Protein AF-A0A7S8CBW6-F1 (afdb_monomer)

Radius of gyration: 42.66 Å; Cα contacts (8 Å, |Δi|>4): 69; chains: 1; bounding box: 76×51×113 Å

Foldseek 3Di:
DDDDDDDPLRVQLVVDPDDDDVSNVVSVVVVVVVVVVVVVVPPPDDDDPVRVVVVVVVVVVVVVVVVVVVVVVVVVVVVVVLQQAFDDPVLVVVLVVLLLVLLVVQDPDPVVSVVSSVVLQVVCCVVQVHPGVRRRRPVCSVVSSVCSNPDDDDDDD

InterPro domains:
  IPR014054 Bacteriophage regulatory protein, Rha family [PF09669] (2-38)
  IPR014054 Bacteriophage regulatory protein, Rha family [TIGR02681] (2-43)
  IPR018878 ORF6C domain [PF10552] (52-154)

Solvent-accessible surface area (backbone atoms only — not comparable to full-atom values): 9210 Å² total; per-residue (Å²): 130,93,83,83,90,75,52,72,68,58,47,54,60,67,72,45,91,66,78,58,72,70,45,48,54,50,48,54,52,50,53,52,54,49,48,55,52,51,52,60,70,68,45,81,81,78,69,50,73,66,55,50,52,51,52,53,50,51,52,49,51,54,50,50,53,52,50,54,54,52,52,50,53,53,51,52,52,49,54,53,49,61,71,62,39,45,40,5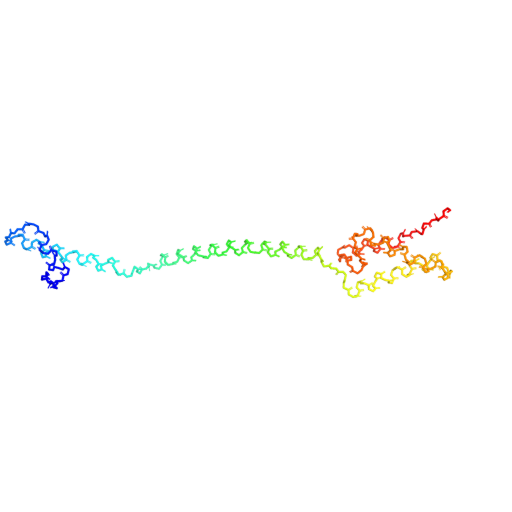1,76,68,54,42,51,50,51,52,48,48,49,49,54,45,47,61,74,73,43,88,52,69,68,60,41,61,50,50,53,55,49,53,56,48,51,51,14,64,76,69,74,31,98,40,73,55,58,40,33,49,84,47,46,65,59,52,50,56,46,44,76,70,60,72,84,81,81,79,128

Sequence (157 aa):
MPKYFMSKKGFTLLAMGYTGPSAMEFKEQYIELFEQMEDELKRPRVLSEREQLMASMKLSLETAEEIGAVKNEVKEIRGMVENQITLDHGEQRRLQKAVAQRIYLQTRDPVLRNRFFRELYRELKDRFGTASYKDIKRKDMLAAIRYIEGWIPRKVS

Mean predicted aligned error: 12.52 Å

Nearest PDB structures (foldseek):
  2lrv-assembly1_A  TM=2.955E-01  e=7.874E+00  Escherichia coli K-12

Secondary structure (DSSP, 8-state):
-------HHHHHHHHS---SHHHHHHHHHHHHHHHHHHHHHHS-----HHHHHHHHHHHHHHHHHHHHHHHHHHHHHHHHHHTTPBPPHHHHHHHHHHHHHHHHHH-S-HHHHHHHHHHHHHHHHHHHT-SSGGGSBGGGHHHHHHHHHH-------

pLDDT: mean 89.93, std 7.4, range [39.44, 96.94]

Structure (mmCIF, N/CA/C/O backbone):
data_AF-A0A7S8CBW6-F1
#
_entry.id   AF-A0A7S8CBW6-F1
#
loop_
_atom_site.group_PDB
_atom_site.id
_atom_site.type_symbol
_atom_site.label_atom_id
_atom_site.label_alt_id
_atom_site.label_comp_id
_atom_site.label_asym_id
_atom_site.label_entity_id
_atom_site.label_seq_id
_atom_site.pdbx_PDB_ins_code
_atom_site.Cartn_x
_atom_site.Cartn_y
_atom_site.Cartn_z
_atom_site.occupancy
_atom_site.B_iso_or_equiv
_atom_site.auth_seq_id
_atom_site.auth_comp_id
_atom_site.auth_asym_id
_atom_site.auth_atom_id
_atom_site.pdbx_PDB_model_num
ATOM 1 N N . MET A 1 1 ? -36.050 36.356 49.524 1.00 62.88 1 MET A N 1
ATOM 2 C CA . MET A 1 1 ? -36.681 35.141 50.087 1.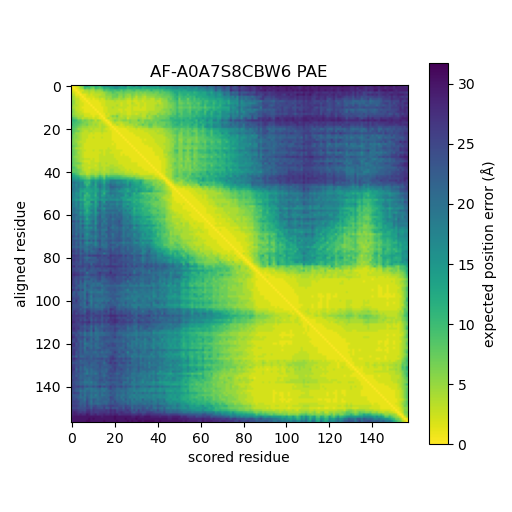00 62.88 1 MET A CA 1
ATOM 3 C C . MET A 1 1 ? -35.689 34.454 51.013 1.00 62.88 1 MET A C 1
ATOM 5 O O . MET A 1 1 ? -34.504 34.489 50.690 1.00 62.88 1 MET A O 1
ATOM 9 N N . PRO A 1 2 ? -36.126 33.884 52.147 1.00 76.50 2 PRO A N 1
ATOM 10 C CA . PRO A 1 2 ? -35.240 33.128 53.029 1.00 76.50 2 PRO A CA 1
ATOM 11 C C . PRO A 1 2 ? -34.693 31.880 52.315 1.00 76.50 2 PRO A C 1
ATOM 13 O O . PRO A 1 2 ? -35.412 31.229 51.557 1.00 76.50 2 PRO A O 1
ATOM 16 N N . LYS A 1 3 ? -33.409 31.572 52.539 1.00 86.38 3 LYS A N 1
ATOM 17 C CA . LYS A 1 3 ? -32.713 30.392 52.005 1.00 86.38 3 LYS A CA 1
ATOM 18 C C . LYS A 1 3 ? -32.394 29.445 53.159 1.00 86.38 3 LYS A C 1
ATOM 20 O O . LYS A 1 3 ? -31.795 29.872 54.142 1.00 86.38 3 LYS A O 1
ATOM 25 N N . TYR A 1 4 ? -32.754 28.173 53.010 1.00 85.19 4 TYR A N 1
ATOM 26 C CA . TYR A 1 4 ? -32.490 27.128 53.998 1.00 85.19 4 TYR A CA 1
ATOM 27 C C . TYR A 1 4 ? -31.470 26.129 53.452 1.00 85.19 4 TYR A C 1
ATOM 29 O O . TYR A 1 4 ? -31.558 25.719 52.294 1.00 85.19 4 TYR A O 1
ATOM 37 N N . PHE A 1 5 ? -30.507 25.740 54.286 1.00 89.81 5 PHE A N 1
ATOM 38 C CA . PHE A 1 5 ? -29.584 24.644 53.998 1.00 89.81 5 PHE A CA 1
ATOM 39 C C . PHE A 1 5 ? -30.113 23.375 54.661 1.00 89.81 5 PHE A C 1
ATOM 41 O O . PHE A 1 5 ? -30.393 23.375 55.857 1.00 89.81 5 PHE A O 1
ATOM 48 N N . MET A 1 6 ? -30.263 22.304 53.884 1.00 90.94 6 MET A N 1
ATOM 49 C CA . MET A 1 6 ? -30.745 21.014 54.376 1.00 90.94 6 MET A CA 1
ATOM 50 C C . MET A 1 6 ? -29.980 19.861 53.731 1.00 90.94 6 MET A C 1
ATOM 52 O O . MET A 1 6 ? -29.529 19.966 52.590 1.00 90.94 6 MET A O 1
ATOM 56 N N . SER A 1 7 ? -29.837 18.763 54.473 1.00 91.38 7 SER A N 1
ATOM 57 C CA . SER A 1 7 ? -29.295 17.510 53.947 1.00 91.38 7 SER A CA 1
ATOM 58 C C . SER A 1 7 ? -30.324 16.806 53.058 1.00 91.38 7 SER A C 1
ATOM 60 O O . SER A 1 7 ? -31.527 17.035 53.190 1.00 91.38 7 SER A O 1
ATOM 62 N N . LYS A 1 8 ? -29.862 15.901 52.183 1.00 87.94 8 LYS A N 1
ATOM 63 C CA . LYS A 1 8 ? -30.737 15.046 51.357 1.00 87.94 8 LYS A CA 1
ATOM 64 C C . LYS A 1 8 ? -31.750 14.292 52.229 1.00 87.94 8 LYS A C 1
ATOM 66 O O . LYS A 1 8 ? -32.937 14.351 51.943 1.00 87.94 8 LYS A O 1
ATOM 71 N N . LYS A 1 9 ? -31.301 13.706 53.351 1.00 89.75 9 LYS A N 1
ATOM 72 C CA . LYS A 1 9 ? -32.166 13.055 54.356 1.00 89.75 9 LYS A CA 1
ATOM 73 C C . LYS A 1 9 ? -33.235 13.997 54.907 1.00 89.75 9 LYS A C 1
ATOM 75 O O . LYS A 1 9 ? -34.409 13.648 54.939 1.00 89.75 9 LYS A O 1
ATOM 80 N N . GLY A 1 10 ? -32.825 15.202 55.314 1.00 88.44 10 GLY A N 1
ATOM 81 C CA . GLY A 1 10 ? -33.731 16.215 55.856 1.00 88.44 10 GLY A CA 1
ATOM 82 C C . GLY A 1 10 ? -34.786 16.644 54.838 1.00 88.44 10 GLY A C 1
ATOM 83 O O . GLY A 1 10 ? -35.959 16.756 55.180 1.00 88.44 10 GLY A O 1
ATOM 84 N N . PHE A 1 11 ? -34.394 16.801 53.572 1.00 90.19 11 PHE A N 1
ATOM 85 C CA . PHE A 1 11 ? -35.335 17.052 52.484 1.00 90.19 11 PHE A CA 1
ATOM 86 C C . PHE A 1 11 ? -36.294 15.872 52.269 1.00 90.19 11 PHE A C 1
ATOM 88 O O . PHE A 1 11 ? -37.498 16.088 52.179 1.00 90.19 11 PHE A O 1
ATOM 95 N N . THR A 1 12 ? -35.796 14.630 52.238 1.00 87.06 12 THR A N 1
ATOM 96 C CA . THR A 1 12 ? -36.624 13.425 52.050 1.00 87.06 12 THR A CA 1
ATOM 97 C C . THR A 1 12 ? -37.666 13.267 53.159 1.00 87.06 12 THR A C 1
ATOM 99 O O . THR A 1 12 ? -38.825 12.986 52.860 1.00 87.06 12 THR A O 1
ATOM 102 N N . LEU A 1 13 ? -37.302 13.537 54.417 1.00 89.38 13 LEU A N 1
ATOM 103 C CA . LEU A 1 13 ? -38.242 13.522 55.544 1.00 89.38 13 LEU A CA 1
ATOM 104 C C . LEU A 1 13 ? -39.390 14.530 55.363 1.00 89.38 13 LEU A C 1
ATOM 106 O O . LEU A 1 13 ? -40.548 14.202 55.645 1.00 89.38 13 LEU A O 1
ATOM 110 N N . LEU A 1 14 ? -39.069 15.737 54.880 1.00 88.38 14 LEU A N 1
ATOM 111 C CA . LEU A 1 14 ? -40.019 16.839 54.683 1.00 88.38 14 LEU A CA 1
ATOM 112 C C . LEU A 1 14 ? -40.887 16.676 53.431 1.00 88.38 14 LEU A C 1
ATOM 114 O O . LEU A 1 14 ? -42.057 17.047 53.446 1.00 88.38 14 LEU A O 1
ATOM 118 N N . ALA A 1 15 ? -40.330 16.128 52.352 1.00 87.88 15 ALA A N 1
ATOM 119 C CA . ALA A 1 15 ? -41.035 15.948 51.085 1.00 87.88 15 ALA A CA 1
ATOM 120 C C . ALA A 1 15 ? -42.135 14.872 51.166 1.00 87.88 15 ALA A C 1
ATOM 122 O O . ALA A 1 15 ? -43.072 14.873 50.369 1.00 87.88 15 ALA A O 1
ATOM 123 N N . MET A 1 16 ? -42.036 13.949 52.126 1.00 84.06 16 MET A N 1
ATOM 124 C CA . MET A 1 16 ? -43.006 12.876 52.330 1.00 84.06 16 MET A CA 1
ATOM 125 C C . MET A 1 16 ? -44.237 13.376 53.110 1.00 84.06 16 MET A C 1
ATOM 127 O O . MET A 1 16 ? -44.135 13.760 54.274 1.00 84.06 16 MET A O 1
ATOM 131 N N . GLY A 1 17 ? -45.416 13.337 52.476 1.00 83.38 17 GLY A N 1
ATOM 132 C CA . GLY A 1 17 ? -46.646 14.002 52.943 1.00 83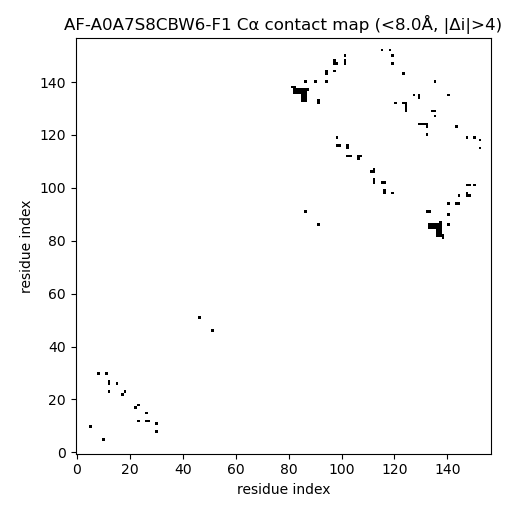.38 17 GLY A CA 1
ATOM 133 C C . GLY A 1 17 ? -47.390 13.383 54.137 1.00 83.38 17 GLY A C 1
ATOM 134 O O . GLY A 1 17 ? -48.411 13.923 54.550 1.00 83.38 17 GLY A O 1
ATOM 135 N N . TYR A 1 18 ? -46.917 12.269 54.698 1.00 86.44 18 TYR A N 1
ATOM 136 C CA . TYR A 1 18 ? -47.503 11.633 55.887 1.00 86.44 18 TYR A CA 1
ATOM 137 C C . TYR A 1 18 ? -46.787 12.069 57.175 1.00 86.44 18 TYR A C 1
ATOM 139 O O . TYR A 1 18 ? -45.565 12.232 57.194 1.00 86.44 18 TYR A O 1
ATOM 147 N N . THR A 1 19 ? -47.548 12.256 58.256 1.00 86.19 19 THR A N 1
ATOM 148 C CA . THR A 1 19 ? -47.078 12.755 59.561 1.00 86.19 19 THR A CA 1
ATOM 149 C C . THR A 1 19 ? -47.534 11.841 60.704 1.00 86.19 19 THR A C 1
ATOM 151 O O . THR A 1 19 ? -48.480 11.072 60.556 1.00 86.19 19 THR A O 1
ATOM 154 N N . GLY A 1 20 ? -46.838 11.899 61.843 1.00 91.44 20 GLY A N 1
ATOM 155 C CA . GLY A 1 20 ? -47.096 11.057 63.020 1.00 91.44 20 GLY A CA 1
ATOM 156 C C . GLY A 1 20 ? -45.951 10.080 63.337 1.00 91.44 20 GLY A C 1
ATOM 157 O O . GLY A 1 20 ? -45.031 9.948 62.530 1.00 91.44 20 GLY A O 1
ATOM 158 N N . PRO A 1 21 ? -45.978 9.400 64.501 1.00 91.62 21 PRO A N 1
ATOM 159 C CA . PRO A 1 21 ? -44.859 8.575 64.972 1.00 91.62 21 PRO A CA 1
ATOM 160 C C . PRO A 1 21 ? -44.503 7.414 64.033 1.00 91.62 21 PRO A C 1
ATOM 162 O O . PRO A 1 21 ? -43.370 7.327 63.578 1.00 91.62 21 PRO A O 1
ATOM 165 N N . SER A 1 22 ? -45.479 6.596 63.628 1.00 90.69 22 SER A N 1
ATOM 166 C CA . SER A 1 22 ? -45.241 5.468 62.708 1.00 90.69 22 SER A CA 1
ATOM 167 C C . SER A 1 22 ? -44.814 5.920 61.309 1.00 90.69 22 SER A C 1
ATOM 169 O O . SER A 1 22 ? -44.020 5.264 60.641 1.00 90.69 22 SER A O 1
ATOM 171 N N . ALA A 1 23 ? -45.322 7.074 60.865 1.00 90.31 23 ALA A N 1
ATOM 172 C CA . ALA A 1 23 ? -44.879 7.706 59.631 1.00 90.31 23 ALA A CA 1
ATOM 173 C C . ALA A 1 23 ? -43.403 8.118 59.727 1.00 90.31 23 ALA A C 1
ATOM 175 O O . ALA A 1 23 ? -42.677 7.946 58.757 1.00 90.31 23 ALA A O 1
ATOM 176 N N . MET A 1 24 ? -42.951 8.636 60.872 1.00 92.44 24 MET A N 1
ATOM 177 C CA . MET A 1 24 ? -41.550 9.003 61.083 1.00 92.44 24 MET A CA 1
ATOM 178 C C . MET A 1 24 ? -40.632 7.779 61.054 1.00 92.44 24 MET A C 1
ATOM 180 O O . MET A 1 24 ? -39.665 7.777 60.297 1.00 92.44 24 MET A O 1
ATOM 184 N N . GLU A 1 25 ? -40.993 6.721 61.784 1.00 92.94 25 GLU A N 1
ATOM 185 C CA . GLU A 1 25 ? -40.249 5.453 61.810 1.00 92.94 25 GLU A CA 1
ATOM 186 C C . GLU A 1 25 ? -40.075 4.870 60.401 1.00 92.94 25 GLU A C 1
ATOM 188 O O . GLU A 1 25 ? -38.973 4.496 60.003 1.00 92.94 25 GLU A O 1
ATOM 193 N N . PHE A 1 26 ? -41.145 4.864 59.601 1.00 93.00 26 PHE A N 1
ATOM 194 C CA . PHE A 1 26 ? -41.078 4.407 58.214 1.00 93.00 26 PHE A CA 1
ATOM 195 C C . PHE A 1 26 ? -40.119 5.251 57.364 1.00 93.00 26 PHE A C 1
ATOM 197 O O . PHE A 1 26 ? -39.339 4.704 56.586 1.00 93.00 26 PHE A O 1
ATOM 204 N N . LYS A 1 27 ? -40.167 6.585 57.484 1.00 92.94 27 LYS A N 1
ATOM 205 C CA . LYS A 1 27 ? -39.304 7.480 56.696 1.00 92.94 27 LYS A CA 1
ATOM 206 C C . LYS A 1 27 ? -37.831 7.272 57.026 1.00 92.94 27 LYS A C 1
ATOM 208 O O . LYS A 1 27 ? -37.007 7.276 56.114 1.00 92.94 27 LYS A O 1
ATOM 213 N N . GLU A 1 28 ? -37.508 7.097 58.303 1.00 92.69 28 GLU A N 1
ATOM 214 C CA . GLU A 1 28 ? -36.145 6.817 58.753 1.00 92.69 28 GLU A CA 1
ATOM 215 C C . GLU A 1 28 ? -35.638 5.494 58.167 1.00 92.69 28 GLU A C 1
ATOM 217 O O . GLU A 1 28 ? -34.594 5.489 57.514 1.00 92.69 28 GLU A O 1
ATOM 222 N N . GLN A 1 29 ? -36.427 4.419 58.276 1.00 93.94 29 GLN A N 1
ATOM 223 C CA . GLN A 1 29 ? -36.093 3.111 57.695 1.00 93.94 29 GLN A CA 1
ATOM 224 C C . GLN A 1 29 ? -35.943 3.167 56.171 1.00 93.94 29 GLN A C 1
ATOM 226 O O . GLN A 1 29 ? -35.016 2.589 55.607 1.00 93.94 29 GLN A O 1
ATOM 231 N N . TYR A 1 30 ? -36.838 3.883 55.487 1.00 93.44 30 TYR A N 1
ATOM 232 C CA . TYR A 1 30 ? -36.771 4.048 54.038 1.00 93.44 30 TYR A CA 1
ATOM 233 C C . TYR A 1 30 ? -35.489 4.771 53.613 1.00 93.44 30 TYR A C 1
ATOM 235 O O . TYR A 1 30 ? -34.821 4.339 52.675 1.00 93.44 30 TYR A O 1
ATOM 243 N N . ILE A 1 31 ? -35.140 5.871 54.290 1.00 94.31 31 ILE A N 1
ATOM 244 C CA . ILE A 1 31 ? -33.920 6.634 53.999 1.00 94.31 31 ILE A CA 1
ATOM 245 C C . ILE A 1 31 ? -32.684 5.766 54.226 1.00 94.31 31 ILE A C 1
ATOM 247 O O . ILE A 1 31 ? -31.781 5.783 53.394 1.00 94.31 31 ILE A O 1
ATOM 251 N N . GLU A 1 32 ? -32.655 4.995 55.311 1.00 94.94 32 GLU A N 1
ATOM 252 C CA . GLU A 1 32 ? -31.544 4.102 55.629 1.00 94.94 32 GLU A CA 1
ATOM 253 C C . GLU A 1 32 ? -31.354 3.017 54.560 1.00 94.94 32 GLU A C 1
ATOM 255 O O . GLU A 1 32 ? -30.261 2.880 54.010 1.00 94.94 32 GLU A O 1
ATOM 260 N N . LEU A 1 33 ? -32.420 2.298 54.196 1.00 95.31 33 LEU A N 1
ATOM 261 C CA . LEU A 1 33 ? -32.363 1.265 53.157 1.00 95.31 33 LEU A CA 1
ATOM 262 C C . LEU A 1 33 ? -31.997 1.843 51.785 1.00 95.31 33 LEU A C 1
ATOM 264 O O . LEU A 1 33 ? -31.248 1.228 51.025 1.00 95.31 33 LEU A O 1
ATOM 268 N N . PHE A 1 34 ? -32.504 3.034 51.462 1.00 93.88 34 PHE A N 1
ATOM 269 C CA . PHE A 1 34 ? -32.183 3.697 50.204 1.00 93.88 34 PHE A CA 1
ATOM 270 C C . PHE A 1 34 ? -30.700 4.071 50.121 1.00 93.88 34 PHE A C 1
ATOM 272 O O . PHE A 1 34 ? -30.087 3.905 49.068 1.00 93.88 34 PHE A O 1
ATOM 279 N N . GLU A 1 35 ? -30.110 4.554 51.214 1.00 93.19 35 GLU A N 1
ATOM 280 C CA . GLU A 1 35 ? -28.679 4.860 51.253 1.00 93.19 35 GLU A CA 1
ATOM 281 C C . GLU A 1 35 ? -27.814 3.609 51.157 1.00 93.19 35 GLU A C 1
ATOM 283 O O . GLU A 1 35 ? -26.848 3.614 50.400 1.00 93.19 35 GLU A O 1
ATOM 288 N N . GLN A 1 36 ? -28.197 2.522 51.831 1.00 94.50 36 GLN A N 1
ATOM 289 C CA . GLN A 1 36 ? -27.509 1.236 51.696 1.00 94.50 36 GLN A CA 1
ATOM 290 C C . GLN A 1 36 ? -27.501 0.760 50.235 1.00 94.50 36 GLN A C 1
ATOM 292 O O . GLN A 1 36 ? -26.452 0.394 49.707 1.00 94.50 36 GLN A O 1
ATOM 297 N N . MET A 1 37 ? -28.644 0.849 49.549 1.00 93.56 37 MET A N 1
ATOM 298 C CA . MET A 1 37 ? -28.750 0.514 48.127 1.00 93.56 37 MET A CA 1
ATOM 299 C C . MET A 1 37 ? -27.910 1.452 47.242 1.00 93.56 37 MET A C 1
ATOM 301 O O . MET A 1 37 ? -27.248 1.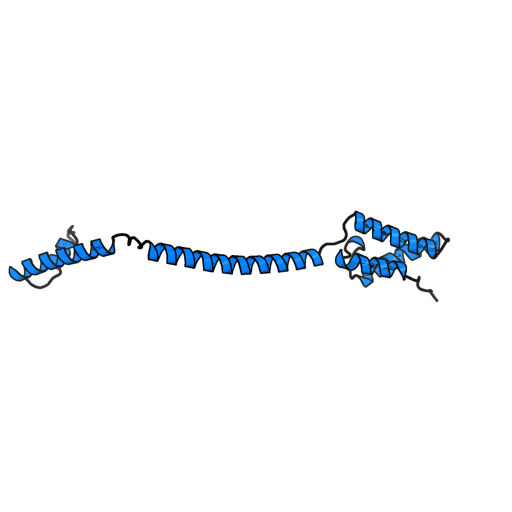004 46.305 1.00 93.56 37 MET A O 1
ATOM 305 N N . GLU A 1 38 ? -27.927 2.760 47.514 1.00 92.12 38 GLU A N 1
ATOM 306 C CA . GLU A 1 38 ? -27.137 3.747 46.770 1.00 92.12 38 GLU A CA 1
ATOM 307 C C . GLU A 1 38 ? -25.629 3.488 46.924 1.00 92.12 38 GLU A C 1
ATOM 309 O O . GLU A 1 38 ? -24.884 3.573 45.943 1.00 92.12 38 GLU A O 1
ATOM 314 N N . ASP A 1 39 ? -25.186 3.123 48.126 1.00 92.38 39 ASP A N 1
ATOM 315 C CA . ASP A 1 39 ? -23.798 2.778 48.416 1.00 92.38 39 ASP A CA 1
ATOM 316 C C . ASP A 1 39 ? -23.376 1.479 47.725 1.00 92.38 39 ASP A C 1
ATOM 318 O O . ASP A 1 39 ? -22.273 1.408 47.182 1.00 92.38 39 ASP A O 1
ATOM 322 N N . GLU A 1 40 ? -24.242 0.465 47.680 1.00 89.88 40 GLU A N 1
ATOM 323 C CA . GLU A 1 40 ? -23.980 -0.775 46.942 1.00 89.88 40 GLU A CA 1
ATOM 324 C C . GLU A 1 40 ? -23.821 -0.539 45.438 1.00 89.88 40 GLU A C 1
ATOM 326 O O . GLU A 1 40 ? -22.893 -1.070 44.829 1.00 89.88 40 GLU A O 1
ATOM 331 N N . LEU A 1 41 ? -24.669 0.301 44.841 1.00 88.25 41 LEU A N 1
ATOM 332 C CA . LEU A 1 41 ? -24.600 0.622 43.412 1.00 88.25 41 LEU A CA 1
ATOM 333 C C . LEU A 1 41 ? -23.379 1.474 43.045 1.00 88.25 41 LEU A C 1
ATOM 335 O O . LEU A 1 41 ? -22.874 1.377 41.927 1.00 88.25 41 LEU A O 1
ATOM 339 N N . LYS A 1 42 ? -22.900 2.315 43.968 1.00 89.12 42 LYS A N 1
ATOM 340 C CA . LYS A 1 42 ? -21.693 3.133 43.770 1.00 89.12 42 LYS A CA 1
ATOM 341 C C . LYS A 1 42 ? -20.399 2.351 43.964 1.00 89.12 42 LYS A C 1
ATOM 343 O O . LYS A 1 42 ? -19.344 2.833 43.544 1.00 89.12 42 LYS A O 1
ATOM 348 N N . ARG A 1 43 ? -20.440 1.174 44.599 1.00 85.31 43 ARG A N 1
ATOM 349 C CA . ARG A 1 43 ? -19.241 0.348 44.757 1.00 85.31 43 ARG A CA 1
ATOM 350 C C . ARG A 1 43 ? -18.759 -0.106 43.378 1.00 85.31 43 ARG A C 1
ATOM 352 O O . ARG A 1 43 ? -19.549 -0.642 42.600 1.00 85.31 43 ARG A O 1
ATOM 359 N N . PRO A 1 44 ? -17.466 0.076 43.058 1.00 78.12 44 PRO A N 1
ATOM 360 C CA . PRO A 1 44 ? -16.919 -0.444 41.818 1.00 78.12 44 PRO A CA 1
ATOM 361 C C . PRO A 1 44 ? -17.128 -1.959 41.791 1.00 78.12 44 PRO A C 1
ATOM 363 O O . PRO A 1 44 ? -16.668 -2.679 42.679 1.00 78.12 44 PRO A O 1
ATOM 366 N N . ARG A 1 45 ? -17.858 -2.441 40.781 1.00 78.25 45 ARG A N 1
ATOM 367 C CA . ARG A 1 45 ? -18.083 -3.872 40.589 1.00 78.25 45 ARG A CA 1
ATOM 368 C C . ARG A 1 45 ? -16.741 -4.529 40.287 1.00 78.25 45 ARG A C 1
ATOM 370 O O . ARG A 1 45 ? -16.186 -4.351 39.206 1.00 78.25 45 ARG A O 1
ATOM 377 N N . VAL A 1 46 ? -16.230 -5.297 41.243 1.00 79.00 46 VAL A N 1
ATOM 378 C CA . VAL A 1 46 ? -15.073 -6.160 41.019 1.00 79.00 46 VAL A CA 1
ATOM 379 C C . VAL A 1 46 ? -15.554 -7.327 40.168 1.00 79.00 46 VAL A C 1
ATOM 381 O O . VAL A 1 46 ? -16.374 -8.130 40.608 1.00 79.00 46 VAL A O 1
ATOM 384 N N . LEU A 1 47 ? -15.094 -7.376 38.920 1.00 79.69 47 LEU A N 1
ATOM 385 C CA . LEU A 1 47 ? -15.345 -8.516 38.047 1.00 79.69 47 LEU A CA 1
ATOM 386 C C . LEU A 1 47 ? -14.722 -9.765 38.673 1.00 79.69 47 LEU A C 1
ATOM 388 O O . LEU A 1 47 ? -13.574 -9.725 39.124 1.00 79.69 47 LEU A O 1
ATOM 392 N N . SER A 1 48 ? -15.456 -10.871 38.656 1.00 87.12 48 SER A N 1
ATOM 393 C CA . SER A 1 48 ? -14.902 -12.186 38.980 1.00 87.12 48 SER A CA 1
ATOM 394 C C . SER A 1 48 ? -13.752 -12.539 38.030 1.00 87.12 48 SER A C 1
ATOM 396 O O . SER A 1 48 ? -13.708 -12.061 36.894 1.00 87.12 48 SER A O 1
ATOM 398 N N . GLU A 1 49 ? -12.845 -13.426 38.448 1.00 85.00 49 GLU A N 1
ATOM 399 C CA . GLU A 1 49 ? -11.747 -13.909 37.590 1.00 85.00 49 GLU A CA 1
ATOM 400 C C . GLU A 1 49 ? -12.257 -14.425 36.235 1.00 85.00 49 GLU A C 1
ATOM 402 O O . GLU A 1 49 ? -11.674 -14.149 35.186 1.00 85.00 49 GLU A O 1
ATOM 407 N N . ARG A 1 50 ? -13.411 -15.108 36.240 1.00 88.12 50 ARG A N 1
ATOM 408 C CA . ARG A 1 50 ? -14.072 -15.595 35.026 1.00 88.12 50 ARG A CA 1
ATOM 409 C C . ARG A 1 50 ? -14.521 -14.452 34.112 1.00 88.12 50 ARG A C 1
ATOM 411 O O . ARG A 1 50 ? -14.327 -14.538 32.903 1.00 88.12 50 ARG A O 1
ATOM 418 N N . GLU A 1 51 ? -15.135 -13.403 34.655 1.00 89.88 51 GLU A N 1
ATOM 419 C CA . GLU A 1 51 ? -15.564 -12.236 33.872 1.00 89.88 51 GLU A CA 1
ATOM 420 C C . GLU A 1 51 ? -14.368 -11.462 33.305 1.00 89.88 51 GLU A C 1
ATOM 422 O O . GLU A 1 51 ? -14.410 -11.051 32.146 1.00 89.88 51 GLU A O 1
ATOM 427 N N . GLN A 1 52 ? -13.287 -11.319 34.077 1.00 88.88 52 GLN A N 1
ATOM 428 C CA . GLN A 1 52 ? -12.048 -10.691 33.605 1.00 88.88 52 GLN A CA 1
ATOM 429 C C . GLN A 1 52 ? -11.424 -11.479 32.449 1.00 88.88 52 GLN A C 1
ATOM 431 O O . GLN A 1 52 ? -11.043 -10.889 31.439 1.00 88.88 52 GLN A O 1
ATOM 436 N N . LEU A 1 53 ? -11.378 -12.811 32.563 1.00 92.06 53 LEU A N 1
ATOM 437 C CA . LEU A 1 53 ? -10.869 -13.686 31.507 1.00 92.06 53 LEU A CA 1
ATOM 438 C C . LEU A 1 53 ? -11.724 -13.614 30.234 1.00 92.06 53 LEU A C 1
ATOM 440 O O . LEU A 1 53 ? -11.190 -13.569 29.129 1.00 92.06 53 LEU A O 1
ATOM 444 N N . MET A 1 54 ? -13.052 -13.578 30.366 1.00 92.00 54 MET A N 1
ATOM 445 C CA . MET A 1 54 ? -13.936 -13.433 29.205 1.00 92.00 54 MET A CA 1
ATOM 446 C C . MET A 1 54 ? -13.753 -12.072 28.521 1.00 92.00 54 MET A C 1
ATOM 448 O O . MET A 1 54 ? -13.711 -12.011 27.293 1.00 92.00 54 MET A O 1
ATOM 452 N N 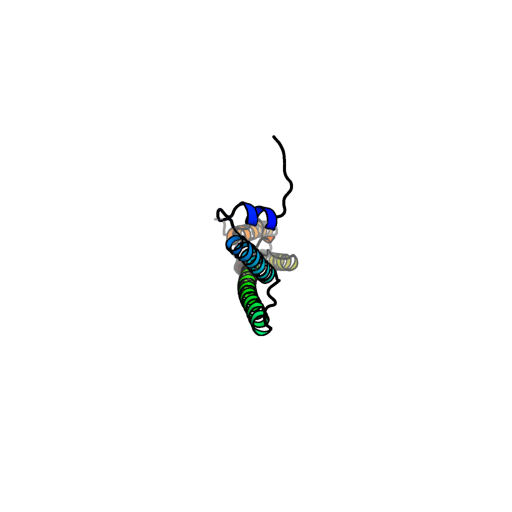. ALA A 1 55 ? -13.606 -10.992 29.293 1.00 90.12 55 ALA A N 1
ATOM 453 C CA . ALA A 1 55 ? -13.364 -9.657 28.752 1.00 90.12 55 ALA A CA 1
ATOM 454 C C . ALA A 1 55 ? -12.013 -9.566 28.019 1.00 90.12 55 ALA A C 1
ATOM 456 O O . ALA A 1 55 ? -11.955 -9.034 26.911 1.00 90.12 55 ALA A O 1
ATOM 457 N N . SER A 1 56 ? -10.944 -10.130 28.591 1.00 91.44 56 SER A N 1
ATOM 458 C CA . SER A 1 56 ? -9.618 -10.136 27.960 1.00 91.44 56 SER A CA 1
ATOM 459 C C . SER A 1 56 ? -9.574 -11.003 26.701 1.00 91.44 56 SER A C 1
ATOM 461 O O . SER A 1 56 ? -8.979 -10.605 25.697 1.00 91.44 56 SER A O 1
ATOM 463 N N . MET A 1 57 ? -10.250 -12.155 26.716 1.00 92.06 57 MET A N 1
ATOM 464 C CA . MET A 1 57 ? -10.381 -13.020 25.547 1.00 92.06 57 MET A CA 1
ATOM 465 C C . MET A 1 57 ? -11.168 -12.330 24.430 1.00 92.06 57 MET A C 1
ATOM 467 O O . MET A 1 57 ? -10.734 -12.364 23.282 1.00 92.06 57 MET A O 1
ATOM 471 N N . LYS A 1 58 ? -12.277 -11.652 24.756 1.00 92.88 58 LYS A N 1
ATOM 472 C CA . LYS A 1 58 ? -13.052 -10.869 23.784 1.00 92.88 58 LYS A CA 1
ATOM 473 C C . LYS A 1 58 ? -12.200 -9.775 23.138 1.00 92.88 58 LYS A C 1
ATOM 475 O O . LYS A 1 58 ? -12.143 -9.706 21.916 1.00 92.88 58 LYS A O 1
ATOM 480 N N . LEU A 1 59 ? -11.483 -8.992 23.946 1.00 93.62 59 LEU A N 1
ATOM 481 C CA . LEU A 1 59 ? -10.590 -7.944 23.448 1.00 93.62 59 LEU A CA 1
ATOM 482 C C . LEU A 1 59 ? -9.488 -8.523 22.544 1.00 93.62 59 LEU A C 1
ATOM 484 O O . LEU A 1 59 ? -9.148 -7.944 21.516 1.00 93.62 59 LEU A O 1
ATOM 488 N N . SER A 1 60 ? -8.948 -9.689 22.907 1.00 92.31 60 SER A N 1
ATOM 489 C CA . SER A 1 60 ? -7.924 -10.379 22.113 1.00 92.31 60 SER A CA 1
ATOM 490 C C . SER A 1 60 ? -8.458 -10.862 20.764 1.00 92.31 60 SER A C 1
ATOM 492 O O . SER A 1 60 ? -7.740 -10.775 19.771 1.00 92.31 60 SER A O 1
ATOM 494 N N . LEU A 1 61 ? -9.701 -11.354 20.711 1.00 92.06 61 LEU A N 1
ATOM 495 C CA . LEU A 1 61 ? -10.353 -11.761 19.463 1.00 92.06 61 LEU A CA 1
ATOM 496 C C . LEU A 1 61 ? -10.598 -10.560 18.544 1.00 92.06 61 LEU A C 1
ATOM 498 O O . LEU A 1 61 ? -10.206 -10.614 17.383 1.00 92.06 61 LEU A O 1
ATOM 502 N N . GLU A 1 62 ? -11.150 -9.465 19.075 1.00 92.12 62 GLU A N 1
ATOM 503 C CA . GLU A 1 62 ? -11.355 -8.214 18.325 1.00 92.12 62 GLU A CA 1
ATOM 504 C C . GLU A 1 62 ? -10.021 -7.683 17.772 1.00 92.12 62 GLU A C 1
ATOM 506 O O . GLU A 1 62 ? -9.893 -7.401 16.582 1.00 92.12 62 GLU A O 1
ATOM 511 N N . THR A 1 63 ? -8.974 -7.675 18.604 1.00 91.44 63 THR A N 1
ATOM 512 C CA . THR A 1 63 ? -7.624 -7.268 18.183 1.00 91.44 63 THR A CA 1
ATOM 513 C C . THR A 1 63 ? -7.064 -8.189 17.090 1.00 91.44 63 THR A C 1
ATOM 515 O O . THR A 1 63 ? -6.407 -7.728 16.158 1.00 91.44 63 THR A O 1
ATOM 518 N N . ALA A 1 64 ? -7.298 -9.501 17.177 1.00 91.62 64 ALA A N 1
ATOM 519 C CA . ALA A 1 64 ? -6.826 -10.455 16.175 1.00 91.62 64 ALA A CA 1
ATOM 520 C C . ALA A 1 64 ? -7.514 -10.259 14.813 1.00 91.62 64 ALA A C 1
ATOM 522 O O . ALA A 1 64 ? -6.850 -10.361 13.776 1.00 91.62 64 ALA A O 1
ATOM 523 N N . GLU A 1 65 ? -8.811 -9.949 14.808 1.00 91.44 65 GLU A N 1
ATOM 524 C CA . GLU A 1 65 ? -9.563 -9.614 13.594 1.00 91.44 65 GLU A CA 1
ATOM 525 C C . GLU A 1 65 ? -9.044 -8.319 12.955 1.00 91.44 65 GLU A C 1
ATOM 527 O O . GLU A 1 65 ? -8.739 -8.305 11.757 1.00 91.44 65 GLU A O 1
ATOM 532 N N . GLU A 1 66 ? -8.842 -7.267 13.753 1.00 92.44 66 GLU A N 1
ATOM 533 C CA . GLU A 1 66 ? -8.270 -5.997 13.289 1.00 92.44 66 GLU A CA 1
ATOM 534 C C . GLU A 1 66 ? -6.861 -6.178 12.708 1.00 92.44 66 GLU A C 1
ATOM 536 O O . GLU A 1 66 ? -6.568 -5.684 11.617 1.00 92.44 66 GLU A O 1
ATOM 541 N N . ILE A 1 67 ? -5.992 -6.953 13.371 1.00 93.56 67 ILE A N 1
ATOM 542 C CA . ILE A 1 67 ? -4.656 -7.289 12.850 1.00 93.56 67 ILE A CA 1
ATOM 543 C C . ILE A 1 67 ? -4.766 -8.001 11.495 1.00 93.56 67 ILE A C 1
ATOM 545 O O . ILE A 1 67 ? -3.962 -7.744 10.591 1.00 93.56 67 ILE A O 1
ATOM 549 N N . GLY A 1 68 ? -5.749 -8.891 11.335 1.00 91.88 68 GLY A N 1
ATOM 550 C CA . GLY A 1 68 ? -6.033 -9.560 10.069 1.00 91.88 68 GLY A CA 1
ATOM 551 C C . GLY A 1 68 ? -6.373 -8.572 8.952 1.00 91.88 68 GLY A C 1
ATOM 552 O O . GLY A 1 68 ? -5.786 -8.651 7.868 1.00 91.88 68 GLY A O 1
ATOM 553 N N . ALA A 1 69 ? -7.262 -7.616 9.227 1.00 92.69 69 ALA A N 1
ATOM 554 C CA . ALA A 1 69 ? -7.645 -6.567 8.285 1.00 92.69 69 ALA A CA 1
ATOM 555 C C . ALA A 1 69 ? -6.452 -5.668 7.909 1.00 92.69 69 ALA A C 1
ATOM 557 O O . ALA A 1 69 ? -6.126 -5.543 6.726 1.00 92.69 69 ALA A O 1
ATOM 558 N N . VAL A 1 70 ? -5.718 -5.154 8.901 1.00 93.31 70 VAL A N 1
ATOM 559 C CA . VAL A 1 70 ? -4.532 -4.303 8.691 1.00 93.31 70 VAL A CA 1
ATOM 560 C C . VAL A 1 70 ? -3.468 -5.024 7.861 1.00 93.31 70 VAL A C 1
ATOM 562 O O . VAL A 1 70 ? -2.858 -4.444 6.961 1.00 93.31 70 VAL A O 1
ATOM 565 N N . LYS A 1 71 ? -3.242 -6.320 8.107 1.00 93.00 71 LYS A N 1
ATOM 566 C CA . LYS A 1 71 ? -2.275 -7.112 7.334 1.00 93.00 71 LYS A CA 1
ATOM 567 C C . LYS A 1 71 ? -2.663 -7.221 5.856 1.00 93.00 71 LYS A C 1
ATOM 569 O O . LYS A 1 71 ? -1.771 -7.228 5.002 1.00 93.00 71 LYS A O 1
ATOM 574 N N . ASN A 1 72 ? -3.956 -7.310 5.550 1.00 92.50 72 ASN A N 1
ATOM 575 C CA . ASN A 1 72 ? -4.440 -7.341 4.171 1.00 92.50 72 ASN A CA 1
ATOM 576 C C . ASN A 1 72 ? -4.227 -5.991 3.479 1.00 92.50 72 ASN A C 1
ATOM 578 O O . ASN A 1 72 ? -3.652 -5.969 2.392 1.00 92.50 72 ASN A O 1
ATOM 582 N N . GLU A 1 73 ? -4.554 -4.878 4.137 1.00 92.38 73 GLU A N 1
ATOM 583 C CA . GLU A 1 73 ? -4.294 -3.533 3.604 1.00 92.38 73 GLU A CA 1
ATOM 584 C C . GLU A 1 73 ? -2.801 -3.306 3.331 1.00 92.38 73 GLU A C 1
ATOM 586 O O . GLU A 1 73 ? -2.410 -2.867 2.249 1.00 92.38 73 GLU A O 1
ATOM 591 N N . VAL A 1 74 ? -1.927 -3.693 4.268 1.00 92.25 74 VAL A N 1
ATOM 592 C CA . VAL A 1 74 ? -0.468 -3.604 4.085 1.00 92.25 74 VAL A CA 1
ATOM 593 C C . VAL A 1 74 ? -0.002 -4.429 2.882 1.00 92.25 74 VAL A C 1
ATOM 595 O O . VAL A 1 74 ? 0.895 -4.003 2.145 1.00 92.25 74 VAL A O 1
ATOM 598 N N . LYS A 1 75 ? -0.593 -5.608 2.656 1.00 91.19 75 LYS A N 1
ATOM 599 C CA . LYS A 1 75 ? -0.282 -6.453 1.495 1.00 91.19 75 LYS A CA 1
ATOM 600 C C . LYS A 1 75 ? -0.710 -5.782 0.188 1.00 91.19 75 LYS A C 1
ATOM 602 O O . LYS A 1 75 ? 0.061 -5.802 -0.772 1.00 91.19 75 LYS A O 1
ATOM 607 N N . GLU A 1 76 ? -1.893 -5.178 0.151 1.00 89.56 76 GLU A N 1
ATOM 608 C CA . GLU A 1 76 ? -2.386 -4.440 -1.015 1.00 89.56 76 GLU A CA 1
ATOM 609 C C . GLU A 1 76 ? -1.510 -3.223 -1.324 1.00 89.56 76 GLU A C 1
ATOM 611 O O . GLU A 1 76 ? -1.048 -3.072 -2.458 1.00 89.56 76 GLU A O 1
ATOM 616 N N . ILE A 1 77 ? -1.183 -2.420 -0.308 1.00 85.50 77 ILE A N 1
ATOM 617 C CA . ILE A 1 77 ? -0.290 -1.261 -0.434 1.00 85.50 77 ILE A CA 1
ATOM 618 C C . ILE A 1 77 ? 1.075 -1.695 -0.968 1.00 85.50 77 ILE A C 1
ATOM 620 O O . ILE A 1 77 ? 1.586 -1.090 -1.912 1.00 85.50 77 ILE A O 1
ATOM 624 N N . ARG A 1 78 ? 1.661 -2.771 -0.424 1.00 80.88 78 ARG A N 1
ATOM 625 C CA . ARG A 1 78 ? 2.936 -3.305 -0.924 1.00 80.88 78 ARG A CA 1
ATOM 626 C C . ARG A 1 78 ? 2.838 -3.665 -2.408 1.00 80.88 78 ARG A C 1
ATOM 628 O O . ARG A 1 78 ? 3.711 -3.272 -3.179 1.00 80.88 78 ARG A O 1
ATOM 635 N N . GLY A 1 79 ? 1.761 -4.335 -2.817 1.00 79.19 79 GLY A N 1
ATOM 636 C CA . GLY A 1 79 ? 1.512 -4.659 -4.221 1.00 79.19 79 GLY A CA 1
ATOM 637 C C . GLY A 1 79 ? 1.376 -3.416 -5.109 1.00 79.19 79 GLY A C 1
ATOM 638 O O . GLY A 1 79 ? 1.910 -3.387 -6.220 1.00 79.19 79 GLY A O 1
ATOM 639 N N . MET A 1 80 ? 0.708 -2.361 -4.638 1.00 75.50 80 MET A N 1
ATOM 640 C CA . MET A 1 80 ? 0.607 -1.093 -5.370 1.00 75.50 80 MET A CA 1
ATOM 641 C C . MET A 1 80 ? 1.972 -0.415 -5.527 1.00 75.50 80 MET A C 1
ATOM 643 O O . MET A 1 80 ? 2.311 0.022 -6.628 1.00 75.50 80 MET A O 1
ATOM 647 N N . VAL A 1 81 ? 2.775 -0.385 -4.460 1.00 79.62 81 VAL A N 1
ATOM 648 C CA . VAL A 1 81 ? 4.124 0.194 -4.466 1.00 79.62 81 VAL A CA 1
ATOM 649 C C . VAL A 1 81 ? 5.033 -0.564 -5.434 1.00 79.62 81 VAL A C 1
ATOM 651 O O . VAL A 1 81 ? 5.638 0.056 -6.307 1.00 79.62 81 VAL A O 1
ATOM 654 N N . GLU A 1 82 ? 5.074 -1.897 -5.372 1.00 74.62 82 GLU A N 1
ATOM 655 C CA . GLU A 1 82 ? 5.864 -2.728 -6.296 1.00 74.62 82 GLU A CA 1
ATOM 656 C C . GLU A 1 82 ? 5.515 -2.462 -7.771 1.00 74.62 82 GLU A C 1
ATOM 658 O O . GLU A 1 82 ? 6.391 -2.445 -8.639 1.00 74.62 82 GLU A O 1
ATOM 663 N N . ASN A 1 83 ? 4.242 -2.174 -8.056 1.00 73.00 83 ASN A N 1
ATOM 664 C CA . ASN A 1 83 ? 3.747 -1.843 -9.391 1.00 73.00 83 ASN A CA 1
ATOM 665 C C . ASN A 1 83 ? 4.025 -0.399 -9.848 1.00 73.00 83 ASN A C 1
ATOM 667 O O . ASN A 1 83 ? 3.757 -0.082 -11.014 1.00 73.00 83 ASN A O 1
ATOM 671 N N . GLN A 1 84 ? 4.511 0.476 -8.966 1.00 74.50 84 GLN A N 1
ATOM 672 C CA . GLN A 1 84 ? 4.802 1.884 -9.257 1.00 74.50 84 GLN A CA 1
ATOM 673 C C . GLN A 1 84 ? 6.291 2.242 -9.182 1.00 74.50 84 GLN A C 1
ATOM 675 O O . GLN A 1 84 ? 6.665 3.316 -9.645 1.00 74.50 84 GLN A O 1
ATOM 680 N N . ILE A 1 85 ? 7.151 1.356 -8.672 1.00 82.81 85 ILE A N 1
ATOM 681 C CA . ILE A 1 85 ? 8.598 1.599 -8.633 1.00 82.81 85 ILE A CA 1
ATOM 682 C C . ILE A 1 85 ? 9.154 1.703 -10.061 1.00 82.81 85 ILE A C 1
ATOM 684 O O . ILE A 1 85 ? 9.020 0.781 -10.869 1.00 82.81 85 ILE A O 1
ATOM 688 N N . THR A 1 86 ? 9.797 2.830 -10.360 1.00 86.94 86 THR A N 1
ATOM 689 C CA . THR A 1 86 ? 10.547 3.074 -11.599 1.00 86.94 86 THR A CA 1
ATOM 690 C C . THR A 1 86 ? 11.930 2.418 -11.555 1.00 86.94 86 THR A C 1
ATOM 692 O O . THR A 1 86 ? 12.383 1.981 -10.497 1.00 86.94 86 THR A O 1
ATOM 695 N N . LEU A 1 87 ? 12.627 2.363 -12.694 1.00 87.50 87 LEU A N 1
ATOM 696 C CA . LEU A 1 87 ? 13.974 1.786 -12.771 1.00 87.50 87 LEU A CA 1
ATOM 697 C C . LEU A 1 87 ? 14.960 2.479 -11.818 1.00 87.50 87 LEU A C 1
ATOM 699 O O . LEU A 1 87 ? 15.100 3.706 -11.843 1.00 87.50 87 LEU A O 1
ATOM 703 N N . ASP A 1 88 ? 15.729 1.692 -11.064 1.00 88.56 88 ASP A N 1
ATOM 704 C CA . ASP A 1 88 ? 16.890 2.208 -10.331 1.00 88.56 88 ASP A CA 1
ATOM 705 C C . ASP A 1 88 ? 18.069 2.550 -11.264 1.00 88.56 88 ASP A C 1
ATOM 707 O O . ASP A 1 88 ? 18.059 2.273 -12.465 1.00 88.56 88 ASP A O 1
ATOM 711 N N . HIS A 1 89 ? 19.125 3.164 -10.724 1.00 90.00 89 HIS A N 1
ATOM 712 C CA . HIS A 1 89 ? 20.289 3.577 -11.516 1.00 90.00 89 HIS A CA 1
ATOM 713 C C . HIS A 1 89 ? 20.991 2.420 -12.251 1.00 90.00 89 HIS A C 1
ATOM 715 O O . HIS A 1 89 ? 21.458 2.596 -13.382 1.00 90.00 89 HIS A O 1
ATOM 721 N N . GLY A 1 90 ? 21.067 1.235 -11.641 1.00 91.94 90 GLY A N 1
ATOM 722 C CA . GLY A 1 90 ? 21.666 0.051 -12.254 1.00 91.94 90 GLY A CA 1
ATOM 723 C C . GLY A 1 90 ? 20.795 -0.501 -13.381 1.00 91.94 90 GLY A C 1
ATOM 724 O O . GLY A 1 90 ? 21.296 -0.829 -14.460 1.00 91.94 90 GLY A O 1
ATOM 725 N N . GLU A 1 91 ? 19.484 -0.537 -13.165 1.00 93.50 91 GLU A N 1
ATOM 726 C CA . GLU A 1 91 ? 18.479 -0.937 -14.145 1.00 93.50 91 GLU A CA 1
ATOM 727 C C . GLU A 1 91 ? 18.453 0.004 -15.352 1.00 93.50 91 GLU A C 1
ATOM 729 O O . GLU A 1 91 ? 18.502 -0.453 -16.499 1.00 93.50 91 GLU A O 1
ATOM 734 N N . GLN A 1 92 ? 18.502 1.314 -15.107 1.00 94.44 92 GLN A N 1
ATOM 735 C CA . GLN A 1 92 ? 18.645 2.328 -16.150 1.00 94.44 92 GLN A CA 1
ATOM 736 C C . GLN A 1 92 ? 19.914 2.093 -16.977 1.00 94.44 92 GLN A C 1
ATOM 738 O O . GLN A 1 92 ? 19.867 2.143 -18.208 1.00 94.44 92 GLN A O 1
ATOM 743 N N . ARG A 1 93 ? 21.050 1.789 -16.331 1.00 94.19 93 ARG A N 1
ATOM 744 C CA . ARG A 1 93 ? 22.311 1.523 -17.038 1.00 94.19 93 ARG A CA 1
ATOM 745 C C . ARG A 1 93 ? 22.246 0.245 -17.874 1.00 94.19 93 ARG A C 1
ATOM 747 O O . ARG A 1 93 ? 22.816 0.217 -18.965 1.00 94.19 93 ARG A O 1
ATOM 754 N N . ARG A 1 94 ? 21.561 -0.799 -17.396 1.00 94.19 94 ARG A N 1
ATOM 755 C CA . ARG A 1 94 ? 21.320 -2.030 -18.169 1.00 94.19 94 ARG A CA 1
ATOM 756 C C . ARG A 1 94 ? 20.509 -1.736 -19.429 1.00 94.19 94 ARG A C 1
ATOM 758 O O . ARG A 1 94 ? 20.928 -2.131 -20.515 1.00 94.19 94 ARG A O 1
ATOM 765 N N . LEU A 1 95 ? 19.423 -0.974 -19.305 1.00 95.50 95 LEU A N 1
ATOM 766 C CA . LEU A 1 95 ? 18.581 -0.607 -20.444 1.00 95.50 95 LEU A CA 1
ATOM 767 C C . LEU A 1 95 ? 19.344 0.253 -21.464 1.00 95.50 95 LEU A C 1
ATOM 769 O O . LEU A 1 95 ? 19.316 -0.036 -22.657 1.00 95.50 95 LEU A O 1
ATOM 773 N N . GLN A 1 96 ? 20.117 1.239 -21.003 1.00 96.00 96 GLN A N 1
ATOM 774 C CA . GLN A 1 96 ? 20.991 2.036 -21.872 1.00 96.00 96 GLN A CA 1
ATOM 775 C C . GLN A 1 96 ? 22.016 1.181 -22.631 1.00 96.00 96 GLN A C 1
ATOM 777 O O . GLN A 1 96 ? 22.254 1.410 -23.818 1.00 96.00 96 GLN A O 1
ATOM 782 N N . LYS A 1 97 ? 22.635 0.197 -21.961 1.00 96.69 97 LYS A N 1
ATOM 783 C CA . LYS A 1 97 ? 23.580 -0.728 -22.604 1.00 96.69 97 LYS A CA 1
ATOM 784 C C . LYS A 1 97 ? 22.891 -1.564 -23.681 1.00 96.69 97 LYS A C 1
ATOM 786 O O . LYS A 1 97 ? 23.453 -1.682 -24.765 1.00 96.69 97 LYS A O 1
ATOM 791 N N . ALA A 1 98 ? 21.690 -2.076 -23.413 1.00 96.56 98 ALA A N 1
ATOM 792 C CA . ALA A 1 98 ? 20.912 -2.827 -24.396 1.00 96.56 98 ALA A CA 1
ATOM 793 C C . ALA A 1 98 ? 20.580 -1.966 -25.628 1.00 96.56 98 ALA A C 1
ATOM 795 O O . ALA A 1 98 ? 20.805 -2.397 -26.758 1.00 96.56 98 ALA A O 1
ATOM 796 N N . VAL A 1 99 ? 20.129 -0.720 -25.421 1.00 96.94 99 VAL A N 1
ATOM 797 C CA . VAL A 1 99 ? 19.855 0.240 -26.508 1.00 96.94 99 VAL A CA 1
ATOM 798 C C . VAL A 1 99 ? 21.104 0.471 -27.354 1.00 96.94 99 VAL A C 1
ATOM 800 O O . VAL A 1 99 ? 21.055 0.373 -28.580 1.00 96.94 99 VAL A O 1
ATOM 803 N N . ALA A 1 100 ? 22.238 0.746 -26.704 1.00 96.25 100 ALA A N 1
ATOM 804 C CA . ALA A 1 100 ? 23.499 0.954 -27.399 1.00 96.25 100 ALA A CA 1
ATOM 805 C C . ALA A 1 100 ? 23.880 -0.283 -28.218 1.00 96.25 100 ALA A C 1
ATOM 807 O O . ALA A 1 100 ? 24.056 -0.170 -29.429 1.00 96.25 100 ALA A O 1
ATOM 808 N N . GLN A 1 101 ? 23.954 -1.457 -27.586 1.00 96.12 101 GLN A N 1
ATOM 809 C CA . GLN A 1 101 ? 24.296 -2.716 -28.251 1.00 96.12 101 GLN A CA 1
ATOM 810 C C . GLN A 1 101 ? 23.410 -2.964 -29.471 1.00 96.12 101 GLN A C 1
ATOM 812 O O . GLN A 1 101 ? 23.934 -3.246 -30.548 1.00 96.12 101 GLN A O 1
ATOM 817 N N . ARG A 1 102 ? 22.091 -2.771 -29.343 1.00 95.44 102 ARG A N 1
ATOM 818 C CA . ARG A 1 102 ? 21.171 -2.936 -30.468 1.00 95.44 102 ARG A CA 1
ATOM 819 C C . ARG A 1 102 ? 21.532 -2.022 -31.631 1.00 95.44 102 ARG A C 1
ATOM 821 O O . ARG A 1 102 ? 21.632 -2.491 -32.759 1.00 95.44 102 ARG A O 1
ATOM 828 N N . ILE A 1 103 ? 21.744 -0.737 -31.375 1.00 95.31 103 ILE A N 1
ATOM 829 C CA . ILE A 1 103 ? 22.008 0.246 -32.431 1.00 95.31 103 ILE A CA 1
ATOM 830 C C . ILE A 1 103 ? 23.368 0.006 -33.095 1.00 95.31 103 ILE A C 1
ATOM 832 O O . ILE A 1 103 ? 23.472 0.102 -34.318 1.00 95.31 103 ILE A O 1
ATOM 836 N N . TYR A 1 104 ? 24.393 -0.354 -32.319 1.00 94.31 104 TYR A N 1
ATOM 837 C CA . TYR A 1 104 ? 25.711 -0.700 -32.858 1.00 94.31 104 TYR A CA 1
ATOM 838 C C . TYR A 1 104 ? 25.671 -1.934 -33.772 1.00 94.31 104 TYR A C 1
ATOM 840 O O . TYR A 1 104 ? 26.459 -2.007 -34.712 1.00 94.31 104 TYR A O 1
ATOM 848 N N . LEU A 1 105 ? 24.738 -2.868 -33.548 1.00 92.81 105 LEU A N 1
ATOM 849 C CA . LEU A 1 105 ? 24.507 -4.000 -34.451 1.00 92.81 105 LEU A CA 1
ATOM 850 C C . LEU A 1 105 ? 23.784 -3.599 -35.748 1.00 92.81 105 LEU A C 1
ATOM 852 O O . LEU A 1 105 ? 23.924 -4.292 -36.750 1.00 92.81 105 LEU A O 1
ATOM 856 N N . GLN A 1 106 ? 23.016 -2.503 -35.747 1.00 91.00 106 GLN A N 1
ATOM 857 C CA . GLN A 1 106 ? 22.224 -2.075 -36.908 1.00 91.00 106 GLN A CA 1
ATOM 858 C C . GLN A 1 106 ? 23.015 -1.232 -37.912 1.00 91.00 106 GLN A C 1
ATOM 860 O O . GLN A 1 106 ? 22.765 -1.319 -39.111 1.00 91.00 106 GLN A O 1
ATOM 865 N N . THR A 1 107 ? 23.938 -0.380 -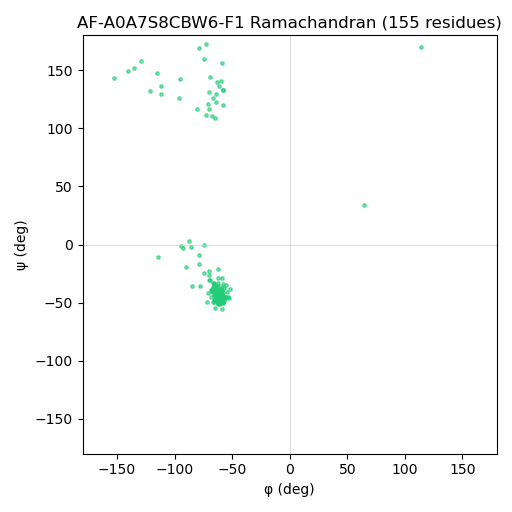37.457 1.00 90.69 107 THR A N 1
ATOM 866 C CA . THR A 1 107 ? 24.672 0.512 -38.365 1.00 90.69 107 THR A CA 1
ATOM 867 C C . THR A 1 107 ? 26.057 0.898 -37.857 1.00 90.69 107 THR A C 1
ATOM 869 O O . THR A 1 107 ? 26.280 1.148 -36.668 1.00 90.69 107 THR A O 1
ATOM 872 N N . ARG A 1 108 ? 27.000 1.012 -38.799 1.00 90.75 108 ARG A N 1
ATOM 873 C CA . ARG A 1 108 ? 28.336 1.574 -38.558 1.00 90.75 108 ARG A CA 1
ATOM 874 C C . ARG A 1 108 ? 28.388 3.086 -38.794 1.00 90.75 108 ARG A C 1
ATOM 876 O O . ARG A 1 108 ? 29.279 3.726 -38.244 1.00 90.75 108 ARG A O 1
ATOM 883 N N . ASP A 1 109 ? 27.425 3.646 -39.529 1.00 93.12 109 ASP A N 1
ATOM 884 C CA . ASP A 1 109 ? 27.356 5.073 -39.862 1.00 93.12 109 ASP A CA 1
ATOM 885 C C . ASP A 1 109 ? 26.988 5.925 -38.623 1.00 93.12 109 ASP A C 1
ATOM 887 O O . ASP A 1 109 ? 25.914 5.728 -38.038 1.00 93.12 109 ASP A O 1
ATOM 891 N N . PRO A 1 110 ? 27.844 6.883 -38.210 1.00 91.25 110 PRO A N 1
ATOM 892 C CA . PRO A 1 110 ? 27.578 7.782 -37.087 1.00 91.25 110 PRO A CA 1
ATOM 893 C C . PRO A 1 110 ? 26.303 8.630 -37.223 1.00 91.25 110 PRO A C 1
ATOM 895 O O . PRO A 1 110 ? 25.634 8.894 -36.219 1.00 91.25 110 PRO A O 1
ATOM 898 N N . VAL A 1 111 ? 25.935 9.053 -38.435 1.00 90.19 111 VAL A N 1
ATOM 899 C CA . VAL A 1 111 ? 24.767 9.921 -38.660 1.00 90.19 111 VAL A CA 1
ATOM 900 C C . VAL A 1 111 ? 23.479 9.128 -38.450 1.00 90.19 111 VAL A C 1
ATOM 902 O O . VAL A 1 111 ? 22.609 9.531 -37.667 1.00 90.19 111 VAL A O 1
ATOM 905 N N . LEU A 1 112 ? 23.386 7.950 -39.074 1.00 91.50 112 LEU A N 1
ATOM 906 C CA . LEU A 1 112 ? 22.269 7.023 -38.879 1.00 91.50 112 LEU A CA 1
ATOM 907 C C . LEU A 1 112 ? 22.178 6.538 -37.429 1.00 91.50 112 LEU A C 1
ATOM 909 O O . LEU A 1 112 ? 21.080 6.422 -36.888 1.00 91.50 112 LEU A O 1
ATOM 913 N N . ARG A 1 113 ? 23.317 6.342 -36.756 1.00 93.31 113 ARG A N 1
ATOM 914 C CA . ARG A 1 113 ? 23.365 5.963 -35.339 1.00 93.31 113 ARG A CA 1
ATOM 915 C C . ARG A 1 113 ? 22.656 6.983 -34.447 1.00 93.31 113 ARG A C 1
ATOM 917 O O . ARG A 1 113 ? 21.800 6.605 -33.648 1.00 93.31 113 ARG A O 1
ATOM 924 N N . ASN A 1 114 ? 22.961 8.272 -34.599 1.00 92.81 114 ASN A N 1
ATOM 925 C CA . ASN A 1 114 ? 22.322 9.337 -33.814 1.00 92.81 114 ASN A CA 1
ATOM 926 C C . ASN A 1 114 ? 20.812 9.425 -34.069 1.00 92.81 114 ASN A C 1
ATOM 928 O O . ASN A 1 114 ? 20.030 9.755 -33.172 1.00 92.81 114 ASN A O 1
ATOM 932 N N . ARG A 1 115 ? 20.381 9.125 -35.296 1.00 93.69 115 ARG A N 1
ATOM 933 C CA . ARG A 1 115 ? 18.963 9.012 -35.628 1.00 93.69 115 ARG A CA 1
ATOM 934 C C . ARG A 1 115 ? 18.316 7.812 -34.927 1.00 93.69 115 ARG A C 1
ATOM 936 O O . ARG A 1 115 ? 17.295 8.001 -34.273 1.00 93.69 115 ARG A O 1
ATOM 943 N N . PHE A 1 116 ? 18.921 6.627 -35.003 1.00 95.12 116 PHE A N 1
ATOM 944 C CA . PHE A 1 116 ? 18.392 5.402 -34.392 1.00 95.12 116 PHE A CA 1
ATOM 945 C C . PHE A 1 116 ? 18.308 5.496 -32.869 1.00 95.12 116 PHE A C 1
ATOM 947 O O . PHE A 1 116 ? 17.330 5.033 -32.294 1.00 95.12 116 PHE A O 1
ATOM 954 N N . PHE A 1 117 ? 19.263 6.164 -32.211 1.00 95.94 117 PHE A N 1
ATOM 955 C CA . PHE A 1 117 ? 19.158 6.449 -30.776 1.00 95.94 117 PHE A CA 1
ATOM 956 C C . PHE A 1 117 ? 17.902 7.255 -30.449 1.00 95.94 117 PHE A C 1
ATOM 958 O O . PHE A 1 117 ? 17.138 6.869 -29.566 1.00 95.94 117 PHE A O 1
ATOM 965 N N . ARG A 1 118 ? 17.664 8.358 -31.166 1.00 94.50 118 ARG A N 1
ATOM 966 C CA . ARG A 1 118 ? 16.475 9.194 -30.947 1.00 94.50 118 ARG A CA 1
ATOM 967 C C . ARG A 1 118 ? 15.183 8.431 -31.230 1.00 94.50 118 ARG A C 1
ATOM 969 O O . ARG A 1 118 ? 14.227 8.575 -30.475 1.00 94.50 118 ARG A O 1
ATOM 976 N N . GLU A 1 119 ? 15.169 7.625 -32.287 1.00 95.12 119 GLU A N 1
ATOM 977 C CA . GLU A 1 119 ? 14.016 6.816 -32.680 1.00 95.12 119 GLU A CA 1
ATOM 978 C C . GLU A 1 119 ? 13.689 5.757 -31.625 1.00 95.12 119 GLU A C 1
ATOM 980 O O . GLU A 1 119 ? 12.590 5.775 -31.083 1.00 95.12 119 GLU A O 1
ATOM 985 N N . LEU A 1 120 ? 14.655 4.919 -31.242 1.00 95.25 120 LEU A N 1
ATOM 986 C CA . LEU A 1 120 ? 14.451 3.858 -30.256 1.00 95.25 120 LEU A CA 1
ATOM 987 C C . LEU A 1 120 ? 14.063 4.412 -28.876 1.00 95.25 120 LEU A C 1
ATOM 989 O O . LEU A 1 120 ? 13.150 3.892 -28.240 1.00 95.25 120 LEU A O 1
ATOM 993 N N . TYR A 1 121 ? 14.684 5.503 -28.412 1.00 96.50 121 TYR A N 1
ATOM 994 C CA . TYR A 1 121 ? 14.264 6.129 -27.153 1.00 96.50 121 TYR A CA 1
ATOM 995 C C . TYR A 1 121 ? 12.868 6.754 -27.232 1.00 96.50 121 TYR A C 1
ATOM 997 O O . TYR A 1 121 ? 12.157 6.753 -26.226 1.00 96.50 121 TYR A O 1
ATOM 1005 N N . ARG A 1 122 ? 12.461 7.295 -28.387 1.00 95.19 122 ARG A N 1
ATOM 1006 C CA . ARG A 1 122 ? 11.088 7.776 -28.584 1.00 95.19 122 ARG A CA 1
ATOM 1007 C C . ARG A 1 122 ? 10.106 6.609 -28.535 1.00 95.19 122 ARG A C 1
ATOM 1009 O O . ARG A 1 122 ? 9.170 6.661 -27.754 1.00 95.19 122 ARG A O 1
ATOM 1016 N N . GLU A 1 123 ? 10.372 5.536 -29.272 1.00 95.31 123 GLU A N 1
ATOM 1017 C CA . GLU A 1 123 ? 9.478 4.376 -29.308 1.00 95.31 123 GLU A CA 1
ATOM 1018 C C . GLU A 1 123 ? 9.384 3.648 -27.964 1.00 95.31 123 GLU A C 1
ATOM 1020 O O . GLU A 1 123 ? 8.314 3.168 -27.604 1.00 95.31 123 GLU A O 1
ATOM 1025 N N . LEU A 1 124 ? 10.469 3.611 -27.184 1.00 95.62 124 LEU A N 1
ATOM 1026 C CA . LEU A 1 124 ? 10.432 3.124 -25.805 1.00 95.62 124 LEU A CA 1
ATOM 1027 C C . LEU A 1 124 ? 9.467 3.950 -24.949 1.00 95.62 124 LEU A C 1
ATOM 1029 O O . LEU A 1 124 ? 8.601 3.387 -24.288 1.00 95.62 124 LEU A O 1
ATOM 1033 N N . LYS A 1 125 ? 9.582 5.278 -24.983 1.00 95.62 125 LYS A N 1
ATOM 1034 C CA . LYS A 1 125 ? 8.676 6.164 -24.240 1.00 95.62 125 LYS A CA 1
ATOM 1035 C C . LYS A 1 125 ? 7.223 5.996 -24.679 1.00 95.62 125 LYS A C 1
ATOM 1037 O O . LYS A 1 125 ? 6.354 5.837 -23.828 1.00 95.62 125 LYS A O 1
ATOM 1042 N N . ASP A 1 126 ? 6.980 5.952 -25.987 1.00 94.75 126 ASP A N 1
ATOM 1043 C CA . ASP A 1 126 ? 5.637 5.809 -26.552 1.00 94.75 126 ASP A CA 1
ATOM 1044 C C . ASP A 1 126 ? 5.014 4.453 -26.175 1.00 94.75 126 ASP A C 1
ATOM 1046 O O . ASP A 1 126 ? 3.857 4.390 -25.767 1.00 94.75 126 ASP A O 1
ATOM 1050 N N . ARG A 1 127 ? 5.788 3.360 -26.247 1.00 93.88 127 ARG A N 1
ATOM 1051 C CA . ARG A 1 127 ? 5.311 2.003 -25.936 1.00 93.88 127 ARG A CA 1
ATOM 1052 C C . ARG A 1 127 ? 4.977 1.813 -24.461 1.00 93.88 127 ARG A C 1
ATOM 1054 O O . ARG A 1 127 ? 4.025 1.105 -24.145 1.00 93.88 127 ARG A O 1
ATOM 1061 N N . PHE A 1 128 ? 5.785 2.388 -23.573 1.00 94.06 128 PHE A N 1
ATOM 1062 C CA . PHE A 1 128 ? 5.610 2.254 -22.126 1.00 94.06 128 PHE A CA 1
ATOM 1063 C C . PHE A 1 128 ? 4.804 3.407 -21.508 1.00 94.06 128 PHE A C 1
ATOM 1065 O O . PHE A 1 128 ? 4.542 3.379 -20.308 1.00 94.06 128 PHE A O 1
ATOM 1072 N N . GLY A 1 129 ? 4.376 4.392 -22.307 1.00 93.12 129 GLY A N 1
ATOM 1073 C CA . GLY A 1 129 ? 3.571 5.527 -21.853 1.00 93.12 129 GLY A CA 1
ATOM 1074 C C . GLY A 1 129 ? 4.304 6.435 -20.864 1.00 93.12 129 GLY A C 1
ATOM 1075 O O . GLY A 1 129 ? 3.685 6.948 -19.933 1.00 93.12 129 GLY A O 1
ATOM 1076 N N . THR A 1 130 ? 5.621 6.603 -21.018 1.00 92.81 130 THR A N 1
ATOM 1077 C CA . THR A 1 130 ? 6.461 7.342 -20.065 1.00 92.81 130 THR A CA 1
ATOM 1078 C C . THR A 1 130 ? 7.078 8.603 -20.664 1.00 92.81 130 THR A C 1
ATOM 1080 O O . THR A 1 130 ? 7.431 8.656 -21.841 1.00 92.81 130 THR A O 1
ATOM 1083 N N . ALA A 1 131 ? 7.273 9.634 -19.837 1.00 90.94 131 ALA A N 1
ATOM 1084 C CA . ALA A 1 131 ? 7.958 10.861 -20.254 1.00 90.94 131 ALA A CA 1
ATOM 1085 C C . ALA A 1 131 ? 9.463 10.630 -20.495 1.00 90.94 131 ALA A C 1
ATOM 1087 O O . ALA A 1 131 ? 10.077 11.262 -21.363 1.00 90.94 131 ALA A O 1
ATOM 1088 N N . SER A 1 132 ? 10.057 9.688 -19.759 1.00 92.38 132 SER A N 1
ATOM 1089 C CA . SER A 1 132 ? 11.441 9.247 -19.892 1.00 92.38 132 SER A CA 1
ATOM 1090 C C . SER A 1 132 ? 11.543 7.725 -19.858 1.00 92.38 132 SER A C 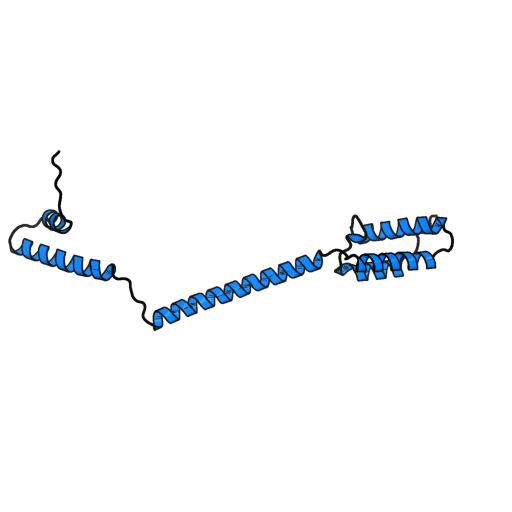1
ATOM 1092 O O . SER A 1 132 ? 10.769 7.043 -19.188 1.00 92.38 132 SER A O 1
ATOM 1094 N N . TYR A 1 133 ? 12.568 7.164 -20.508 1.00 90.06 133 TYR A N 1
ATOM 1095 C CA . TYR A 1 133 ? 12.880 5.735 -20.362 1.00 90.06 133 TYR A CA 1
ATOM 1096 C C . TYR A 1 133 ? 13.245 5.375 -18.907 1.00 90.06 133 TYR A C 1
ATOM 1098 O O . TYR A 1 133 ? 13.181 4.211 -18.522 1.00 90.06 133 TYR A O 1
ATOM 1106 N N . LYS A 1 134 ? 13.658 6.366 -18.101 1.00 90.44 134 LYS A N 1
ATOM 1107 C CA . LYS A 1 134 ? 13.959 6.192 -16.672 1.00 90.44 134 LYS A CA 1
ATOM 1108 C C . LYS A 1 134 ? 12.701 5.933 -15.843 1.00 90.44 134 LYS A C 1
ATOM 1110 O O . LYS A 1 134 ? 12.798 5.267 -14.819 1.00 90.44 134 LYS A O 1
ATOM 1115 N N . ASP A 1 135 ? 11.548 6.400 -16.319 1.00 92.44 135 ASP A N 1
ATOM 1116 C CA . ASP A 1 135 ? 10.264 6.264 -15.624 1.00 92.44 135 ASP A CA 1
ATOM 1117 C C . ASP A 1 135 ? 9.560 4.946 -15.980 1.00 92.44 135 ASP A C 1
ATOM 1119 O O . ASP A 1 135 ? 8.445 4.689 -15.529 1.00 92.44 135 ASP A O 1
ATOM 1123 N N . ILE A 1 136 ? 10.195 4.094 -16.798 1.00 92.81 136 ILE A N 1
ATOM 1124 C CA . ILE A 1 136 ? 9.708 2.736 -17.045 1.00 92.81 136 ILE A CA 1
ATOM 1125 C C . ILE A 1 136 ? 9.622 2.022 -15.693 1.00 92.81 136 ILE A C 1
ATOM 1127 O O . ILE A 1 136 ? 10.537 2.085 -14.868 1.00 92.81 136 ILE A O 1
ATOM 1131 N N . LYS A 1 137 ? 8.500 1.355 -15.440 1.00 93.25 137 LYS A N 1
ATOM 1132 C CA . LYS A 1 137 ? 8.292 0.625 -14.191 1.00 93.25 137 LYS A CA 1
ATOM 1133 C C . LYS A 1 137 ? 9.212 -0.590 -14.149 1.00 93.25 137 LYS A C 1
ATOM 1135 O O . LYS A 1 137 ? 9.413 -1.263 -15.160 1.00 93.25 137 LYS A O 1
ATOM 1140 N N . ARG A 1 138 ? 9.725 -0.926 -12.967 1.00 91.00 138 ARG A N 1
ATOM 1141 C CA . ARG A 1 138 ? 10.635 -2.061 -12.759 1.00 91.00 138 ARG A CA 1
ATOM 1142 C C . ARG A 1 138 ? 10.058 -3.376 -13.284 1.00 91.00 138 ARG A C 1
ATOM 1144 O O . ARG A 1 138 ? 10.763 -4.128 -13.952 1.00 91.00 138 ARG A O 1
ATOM 1151 N N . LYS A 1 139 ? 8.761 -3.619 -13.074 1.00 90.00 139 LYS A N 1
ATOM 1152 C CA . LYS A 1 139 ? 8.059 -4.802 -13.607 1.00 90.00 139 LYS A CA 1
ATOM 1153 C C . LYS A 1 139 ? 8.103 -4.915 -15.139 1.00 90.00 139 LYS A C 1
ATOM 1155 O O . LYS A 1 139 ? 8.113 -6.020 -15.674 1.00 90.00 139 LYS A O 1
ATOM 1160 N N . ASP A 1 140 ? 8.184 -3.782 -15.833 1.00 93.06 140 ASP A N 1
ATOM 1161 C CA . ASP A 1 140 ? 8.170 -3.697 -17.294 1.00 93.06 140 ASP A CA 1
ATOM 1162 C C . ASP A 1 140 ? 9.588 -3.714 -17.891 1.00 93.06 140 ASP A C 1
ATOM 1164 O O . ASP A 1 140 ? 9.756 -3.776 -19.110 1.00 93.06 140 ASP A O 1
ATOM 1168 N N . MET A 1 141 ? 10.629 -3.738 -17.050 1.00 92.50 141 MET A N 1
ATOM 1169 C CA . MET A 1 141 ? 12.028 -3.722 -17.478 1.00 92.50 141 MET A CA 1
ATOM 1170 C C . MET A 1 141 ? 12.357 -4.851 -18.463 1.00 92.50 141 MET A C 1
ATOM 1172 O O . MET A 1 141 ? 12.983 -4.616 -19.497 1.00 92.50 141 MET A O 1
ATOM 1176 N N . LEU A 1 142 ? 11.920 -6.080 -18.171 1.00 93.56 142 LEU A N 1
ATOM 1177 C CA . LEU A 1 142 ? 12.170 -7.227 -19.048 1.00 93.56 142 LEU A CA 1
ATOM 1178 C C . LEU A 1 142 ? 11.445 -7.087 -20.392 1.00 93.56 142 LEU A C 1
ATOM 1180 O O . LEU A 1 142 ? 11.982 -7.475 -21.427 1.00 93.56 142 LEU A O 1
ATOM 1184 N N . ALA A 1 143 ? 10.240 -6.512 -20.396 1.00 95.81 143 ALA A N 1
ATOM 1185 C CA . ALA A 1 143 ? 9.510 -6.240 -21.629 1.00 95.81 143 ALA A CA 1
ATOM 1186 C C . ALA A 1 143 ? 10.214 -5.165 -22.470 1.00 95.81 143 ALA A C 1
ATOM 1188 O O . ALA A 1 143 ? 10.279 -5.295 -23.695 1.00 95.81 143 ALA A O 1
ATOM 1189 N N . ALA A 1 144 ? 10.786 -4.144 -21.824 1.00 96.25 144 ALA A N 1
ATOM 1190 C CA . ALA A 1 144 ? 11.572 -3.110 -22.490 1.00 96.25 144 ALA A CA 1
ATOM 1191 C C . ALA A 1 144 ? 12.856 -3.675 -23.109 1.00 96.25 144 ALA A C 1
ATOM 1193 O O . ALA A 1 144 ? 13.165 -3.358 -24.254 1.00 96.25 144 ALA A O 1
ATOM 1194 N N . ILE A 1 145 ? 13.562 -4.568 -22.410 1.00 95.88 145 ILE A N 1
ATOM 1195 C CA . ILE A 1 145 ? 14.749 -5.245 -22.956 1.00 95.88 145 ILE A CA 1
ATOM 1196 C C . ILE A 1 145 ? 14.384 -6.089 -24.180 1.00 95.88 145 ILE A C 1
ATOM 1198 O O . ILE A 1 145 ? 14.978 -5.897 -25.239 1.00 95.88 145 ILE A O 1
ATOM 1202 N N . ARG A 1 146 ? 13.352 -6.939 -24.085 1.00 96.62 146 ARG A N 1
ATOM 1203 C CA . ARG A 1 146 ? 12.892 -7.755 -25.225 1.00 96.62 146 ARG A CA 1
ATOM 1204 C C . ARG A 1 146 ? 12.508 -6.904 -26.433 1.00 96.62 146 ARG A C 1
ATOM 1206 O O . ARG A 1 146 ? 12.751 -7.284 -27.574 1.00 96.62 146 ARG A O 1
ATOM 1213 N N . TYR A 1 147 ? 11.902 -5.743 -26.188 1.00 96.62 147 TYR A N 1
ATOM 1214 C CA . TYR A 1 147 ? 11.587 -4.798 -27.251 1.00 96.62 147 TYR A CA 1
ATOM 1215 C C . TYR A 1 147 ? 12.840 -4.284 -27.955 1.00 96.62 147 TYR A C 1
ATOM 1217 O O . TYR A 1 147 ? 12.899 -4.294 -29.180 1.00 96.62 147 TYR A O 1
ATOM 1225 N N . ILE A 1 148 ? 13.836 -3.856 -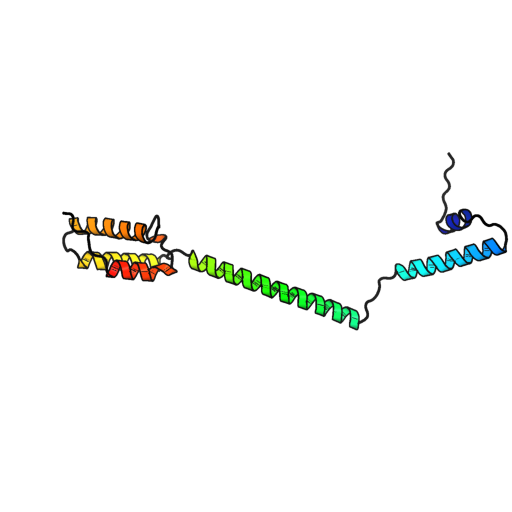27.178 1.00 96.50 148 ILE A N 1
ATOM 1226 C CA . ILE A 1 148 ? 15.108 -3.355 -27.696 1.00 96.50 148 ILE A CA 1
ATOM 1227 C C . ILE A 1 148 ? 15.801 -4.433 -28.531 1.00 96.50 148 ILE A C 1
ATOM 1229 O O . ILE A 1 148 ? 16.260 -4.148 -29.631 1.00 96.50 148 ILE A O 1
ATOM 1233 N N . GLU A 1 149 ? 15.842 -5.674 -28.051 1.00 94.31 149 GLU A N 1
ATOM 1234 C CA . GLU A 1 149 ? 16.462 -6.798 -28.762 1.00 94.31 149 GLU A CA 1
ATOM 1235 C C . GLU A 1 149 ? 15.807 -7.056 -30.130 1.00 94.31 149 GLU A C 1
ATOM 1237 O O . GLU A 1 149 ? 16.510 -7.272 -31.121 1.00 94.31 149 GLU A O 1
ATOM 1242 N N . GLY A 1 150 ? 14.476 -6.961 -30.201 1.00 93.75 150 GLY A N 1
ATOM 1243 C CA . GLY A 1 150 ? 13.695 -7.137 -31.429 1.00 93.75 150 GLY A CA 1
ATOM 1244 C C . GLY A 1 150 ? 13.532 -5.883 -32.295 1.00 93.75 150 GLY A C 1
ATOM 1245 O O . GLY A 1 150 ? 12.904 -5.956 -33.349 1.00 93.75 150 GLY A O 1
ATOM 1246 N N . TRP A 1 151 ? 14.058 -4.728 -31.883 1.00 96.00 151 TRP A N 1
ATOM 1247 C CA . TRP A 1 151 ? 13.769 -3.447 -32.532 1.00 96.00 151 TRP A CA 1
ATOM 1248 C C . TRP A 1 151 ? 14.396 -3.326 -33.926 1.00 96.00 151 TRP A C 1
ATOM 1250 O O . TRP A 1 151 ? 15.594 -3.558 -34.074 1.00 96.00 151 TRP A O 1
ATOM 1260 N N . ILE A 1 152 ? 13.639 -2.910 -34.942 1.00 90.00 152 ILE A N 1
ATOM 1261 C CA . ILE A 1 152 ? 14.138 -2.692 -36.310 1.00 90.00 152 ILE A CA 1
ATOM 1262 C C . ILE A 1 152 ? 13.873 -1.228 -36.701 1.00 90.00 152 ILE A C 1
ATOM 1264 O O . ILE A 1 152 ? 12.743 -0.773 -36.517 1.00 90.00 152 ILE A O 1
ATOM 1268 N N . PRO A 1 153 ? 14.862 -0.498 -37.255 1.00 87.88 153 PRO A N 1
ATOM 1269 C CA . PRO A 1 153 ? 14.662 0.883 -37.687 1.00 87.88 153 PRO A CA 1
ATOM 1270 C C . PRO A 1 153 ? 13.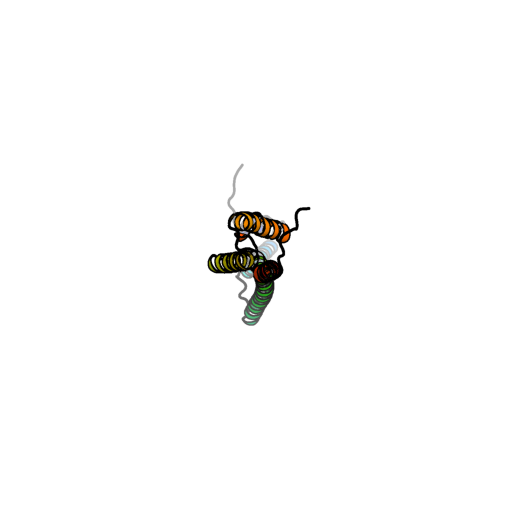575 0.995 -38.757 1.00 87.88 153 PRO A C 1
ATOM 1272 O O . PRO A 1 153 ? 13.527 0.179 -39.686 1.00 87.88 153 PRO A O 1
ATOM 1275 N N . ARG A 1 154 ? 12.736 2.035 -38.693 1.00 81.88 154 ARG A N 1
ATOM 1276 C CA . ARG A 1 154 ? 11.747 2.271 -39.749 1.00 81.88 154 ARG A CA 1
ATOM 1277 C C . ARG A 1 154 ? 12.456 2.638 -41.050 1.00 81.88 154 ARG A C 1
ATOM 1279 O O . ARG A 1 154 ? 13.234 3.593 -41.103 1.00 81.88 154 ARG A O 1
ATOM 1286 N N . LYS A 1 155 ? 12.150 1.906 -42.125 1.00 68.44 155 LYS A N 1
ATOM 1287 C CA . LYS A 1 155 ? 12.508 2.331 -43.481 1.00 68.44 155 LYS A CA 1
ATOM 1288 C C . LYS A 1 155 ? 11.682 3.575 -43.792 1.00 68.44 155 LYS A C 1
ATOM 1290 O O . LYS A 1 155 ? 10.462 3.501 -43.882 1.00 68.44 155 LYS A O 1
ATOM 1295 N N . VAL A 1 156 ? 12.343 4.721 -43.880 1.00 59.44 156 VAL A N 1
ATOM 1296 C CA . VAL A 1 156 ? 11.754 5.896 -44.529 1.00 59.44 156 VAL A CA 1
ATOM 1297 C C . VAL A 1 156 ? 11.716 5.567 -46.011 1.00 59.44 156 VAL A C 1
ATOM 1299 O O . VAL A 1 156 ? 12.778 5.312 -46.582 1.00 59.44 156 VAL A O 1
ATOM 1302 N N . SER A 1 157 ? 10.510 5.493 -46.573 1.00 39.44 157 SER A N 1
ATOM 1303 C CA . SER A 1 157 ? 10.307 5.659 -48.014 1.00 39.44 157 SER A CA 1
ATOM 1304 C C . SER A 1 157 ? 10.747 7.047 -48.457 1.00 39.44 157 SER A C 1
ATOM 1306 O O . SER A 1 157 ? 10.653 7.980 -47.622 1.00 39.44 157 SER A O 1
#

Organism: NCBI:txid2593652